Protein AF-A0A969WK99-F1 (afdb_monomer_lite)

pLDDT: mean 76.91, std 21.71, range [32.88, 98.31]

Sequence (149 aa):
MKSWSLGQVMGVEIYAVQSAILGSLILWVVFAGLGLWLLPLAPAVVLAGSLVAVFLHWFSEVWHQLGHALAVRQVGYPMTKVRLHWLLGVSIYPKDEVDLPADIHLFRALDGPMGCISYHLGEYNELGKERIFELPNSLVSKFVVLFCG

Secondary structure (DSSP, 8-state):
--EEEEEEETTEEEEEEHHHHHHHHHHHHHHHHHHHHH--S-HHHHHHHHHHHHHHHHHHHHHHHHHHHHHHHHTT----EEEEETTEEEEE--TTPPPPPHHHHHHHHHHHHHHTT-S------TT------PPP--HHHHHHHTT--

Radius of gyration: 18.23 Å; chains: 1; bounding box: 49×29×48 Å

Foldseek 3Di:
DDKDFPDADPQATEMEDPQLVVLLVVQLCVQLVCCVVPPPDDSVVSSVVSNVVSVLLVVLQVQLLVLLQVQCVLVPFGFHYWYRHRSHIDTHGDPPDDDDDVVSVVSSVCRSVVSLFDPDDDDDDPPPDDDDDDGPPDPSSVVSVVRSD

Structure (mmCIF, N/CA/C/O backbone):
data_AF-A0A969WK99-F1
#
_entry.id   AF-A0A969WK99-F1
#
loop_
_atom_site.group_PDB
_atom_site.id
_atom_site.type_symbol
_atom_site.label_atom_id
_atom_site.label_alt_id
_atom_site.label_comp_id
_atom_site.label_asym_id
_atom_site.label_entity_id
_atom_site.label_seq_id
_atom_site.pdbx_PDB_ins_code
_atom_site.Cartn_x
_atom_site.Cartn_y
_atom_site.Cartn_z
_atom_site.occupancy
_atom_site.B_iso_or_equiv
_atom_site.auth_seq_id
_atom_site.auth_comp_id
_atom_site.auth_asym_id
_atom_site.auth_atom_id
_atom_site.pdbx_PDB_model_num
ATOM 1 N N . MET A 1 1 ? 8.350 5.113 15.616 1.00 65.62 1 MET A N 1
ATOM 2 C CA . MET A 1 1 ? 8.511 5.049 14.144 1.00 65.62 1 MET A CA 1
ATOM 3 C C . MET A 1 1 ? 7.770 6.223 13.536 1.00 65.62 1 MET A C 1
ATOM 5 O O . MET A 1 1 ? 6.701 6.544 14.040 1.00 65.62 1 MET A O 1
ATOM 9 N N . LYS A 1 2 ? 8.327 6.878 12.513 1.00 86.31 2 LYS A N 1
ATOM 10 C CA . LYS A 1 2 ? 7.656 8.006 11.855 1.00 86.31 2 LYS A CA 1
ATOM 11 C C . LYS A 1 2 ? 6.445 7.492 11.067 1.00 86.31 2 LYS A C 1
ATOM 13 O O . LYS A 1 2 ? 6.551 6.474 10.378 1.00 86.31 2 LYS A O 1
ATOM 18 N N . SER A 1 3 ? 5.311 8.165 11.219 1.00 88.69 3 SER A N 1
ATOM 19 C CA . SER A 1 3 ? 4.064 7.873 10.514 1.00 88.69 3 SER A CA 1
ATOM 20 C C . SER A 1 3 ? 3.516 9.143 9.885 1.00 88.69 3 SER A C 1
ATOM 22 O O . SER A 1 3 ? 3.692 10.230 10.435 1.00 88.69 3 SER A O 1
ATOM 24 N N . TRP A 1 4 ? 2.825 8.991 8.765 1.00 92.38 4 TRP A N 1
ATOM 25 C CA . TRP A 1 4 ? 2.199 10.084 8.035 1.00 92.38 4 TRP A CA 1
ATOM 26 C C . TRP A 1 4 ? 0.744 9.732 7.764 1.00 92.38 4 TRP A C 1
ATOM 28 O O . TRP A 1 4 ? 0.462 8.642 7.264 1.00 92.38 4 TRP A O 1
ATOM 38 N N . SER A 1 5 ? -0.164 10.647 8.100 1.00 92.19 5 SER A N 1
ATOM 39 C CA . SER A 1 5 ? -1.566 10.525 7.703 1.00 92.19 5 SER A CA 1
ATOM 40 C C . SER A 1 5 ? -1.669 10.792 6.203 1.00 92.19 5 SER A C 1
ATOM 42 O O . SER A 1 5 ? -1.126 11.783 5.712 1.00 92.19 5 SER A O 1
ATOM 44 N N . LEU A 1 6 ? -2.303 9.874 5.479 1.00 90.00 6 LEU A N 1
ATOM 45 C CA . LEU A 1 6 ? -2.540 9.965 4.037 1.00 90.00 6 LEU A CA 1
ATOM 46 C C . LEU A 1 6 ? -3.929 10.535 3.724 1.00 90.00 6 LEU A C 1
ATOM 48 O O . LEU A 1 6 ? -4.196 10.904 2.585 1.00 90.00 6 LEU A O 1
ATOM 52 N N . GLY A 1 7 ? -4.798 10.624 4.733 1.00 91.00 7 GLY A N 1
ATOM 53 C CA . GLY A 1 7 ? -6.143 11.170 4.626 1.00 91.00 7 GLY A CA 1
ATOM 54 C C . GLY A 1 7 ? -7.191 10.266 5.263 1.00 91.00 7 GLY A C 1
ATOM 55 O O . GLY A 1 7 ? -6.881 9.260 5.905 1.00 91.00 7 GLY A O 1
ATOM 56 N N . GLN A 1 8 ? -8.452 10.642 5.076 1.00 90.69 8 GLN A N 1
ATOM 57 C CA . GLN A 1 8 ? -9.602 9.905 5.581 1.00 90.69 8 GLN A CA 1
ATOM 58 C C . GLN A 1 8 ? -10.508 9.524 4.414 1.00 90.69 8 GLN A C 1
ATOM 60 O O . GLN A 1 8 ? -10.947 10.387 3.655 1.00 90.69 8 GLN A O 1
ATOM 65 N N . VAL A 1 9 ? -10.797 8.232 4.280 1.00 84.38 9 VAL A N 1
ATOM 66 C CA . VAL A 1 9 ? -11.673 7.696 3.233 1.00 84.38 9 VAL A CA 1
ATOM 67 C C . VAL A 1 9 ? -12.786 6.923 3.916 1.00 84.38 9 VAL A C 1
ATOM 69 O O . VAL A 1 9 ? -12.526 6.065 4.754 1.00 84.38 9 VAL A O 1
ATOM 72 N N . MET A 1 10 ? -14.040 7.278 3.615 1.00 79.31 10 MET A N 1
ATOM 73 C CA . MET A 1 10 ? -15.225 6.672 4.236 1.00 79.31 10 MET A CA 1
ATOM 74 C C . MET A 1 10 ? -15.117 6.645 5.764 1.00 79.31 10 MET A C 1
ATOM 76 O O . MET A 1 10 ? -15.350 5.625 6.390 1.00 79.31 10 MET A O 1
ATOM 80 N N . GLY A 1 11 ? -14.707 7.755 6.378 1.00 82.31 11 GLY A N 1
ATOM 81 C CA . GLY A 1 11 ? -14.548 7.886 7.828 1.00 82.31 11 GLY A CA 1
ATOM 82 C C . GLY A 1 11 ? -13.442 7.038 8.476 1.00 82.31 11 GLY A C 1
ATOM 83 O O . GLY A 1 11 ? -13.290 7.126 9.691 1.00 82.31 11 GLY A O 1
ATOM 84 N N . VAL A 1 12 ? -12.652 6.288 7.703 1.00 88.50 12 VAL A N 1
ATOM 85 C CA . VAL A 1 12 ? -11.474 5.548 8.174 1.00 88.50 12 VAL A CA 1
ATOM 86 C C . VAL A 1 12 ? -10.211 6.344 7.873 1.00 88.50 12 VAL A C 1
ATOM 88 O O . VAL A 1 12 ? -9.995 6.782 6.743 1.00 88.50 12 VAL A O 1
ATOM 91 N N . GLU A 1 13 ? -9.371 6.546 8.887 1.00 93.25 13 GLU A N 1
ATOM 92 C CA . GLU A 1 13 ? -8.087 7.233 8.725 1.00 93.25 13 GLU A CA 1
ATOM 93 C C . GLU A 1 13 ? -7.035 6.279 8.146 1.00 93.25 13 GLU A C 1
ATOM 95 O O . GLU A 1 13 ? -6.750 5.233 8.730 1.00 93.25 13 GLU A O 1
ATOM 100 N N . ILE A 1 14 ? -6.413 6.650 7.030 1.00 93.62 14 ILE A N 1
ATOM 101 C CA . ILE A 1 14 ? -5.326 5.885 6.416 1.00 93.62 14 ILE A CA 1
ATOM 102 C C . ILE A 1 14 ? -4.005 6.556 6.770 1.00 93.62 14 ILE A C 1
ATOM 104 O O . ILE A 1 14 ? -3.826 7.759 6.573 1.00 93.62 14 ILE A O 1
ATOM 108 N N . TYR A 1 15 ? -3.042 5.778 7.252 1.00 94.44 15 TYR A N 1
ATOM 109 C CA . TYR A 1 15 ? -1.701 6.276 7.521 1.00 94.44 15 TYR A CA 1
ATOM 110 C C . TYR A 1 15 ? -0.634 5.262 7.137 1.00 94.44 15 TYR A C 1
ATOM 112 O O . TYR A 1 15 ? -0.798 4.054 7.299 1.00 94.44 15 TYR A O 1
ATOM 120 N N . ALA A 1 16 ? 0.497 5.770 6.660 1.00 93.19 16 ALA A N 1
ATOM 121 C CA . ALA A 1 16 ? 1.664 4.967 6.338 1.00 93.19 16 ALA A CA 1
ATOM 122 C C . ALA A 1 16 ? 2.738 5.139 7.406 1.00 93.19 16 ALA A C 1
ATOM 124 O O . ALA A 1 16 ? 3.003 6.249 7.876 1.00 93.19 16 ALA A O 1
ATOM 125 N N . VAL A 1 17 ? 3.384 4.039 7.783 1.00 94.50 17 VAL A N 1
ATOM 126 C CA . VAL A 1 17 ? 4.604 4.080 8.595 1.00 94.50 17 VAL A CA 1
ATOM 127 C C . VAL A 1 17 ? 5.845 4.003 7.706 1.00 94.50 17 VAL A C 1
ATOM 129 O O . VAL A 1 17 ? 5.786 3.560 6.564 1.00 94.50 17 VAL A O 1
ATOM 132 N N . GLN A 1 18 ? 7.002 4.399 8.236 1.00 93.38 18 GLN A N 1
ATOM 133 C CA . GLN A 1 18 ? 8.276 4.388 7.501 1.00 93.38 18 GLN A CA 1
ATOM 134 C C . GLN A 1 18 ? 8.629 3.038 6.858 1.00 93.38 18 GLN A C 1
ATOM 136 O O . GLN A 1 18 ? 9.229 3.020 5.784 1.00 93.38 18 GLN A O 1
ATOM 141 N N . SER A 1 19 ? 8.230 1.915 7.461 1.00 94.06 19 SER A N 1
ATOM 142 C CA . SER A 1 19 ? 8.468 0.599 6.861 1.00 94.06 19 SER A CA 1
ATOM 143 C C . SER A 1 19 ? 7.700 0.382 5.556 1.00 94.06 19 SER A C 1
ATOM 145 O O . SER A 1 19 ? 8.160 -0.400 4.736 1.00 94.06 19 SER A O 1
ATOM 147 N N . ALA A 1 20 ? 6.587 1.086 5.315 1.00 94.00 20 ALA A N 1
ATOM 148 C CA . ALA A 1 20 ? 5.866 1.020 4.042 1.00 94.00 20 ALA A CA 1
ATOM 149 C C . ALA A 1 20 ? 6.686 1.615 2.887 1.00 94.00 20 ALA A C 1
ATOM 151 O O . ALA A 1 20 ? 6.683 1.084 1.780 1.00 94.00 20 ALA A O 1
ATOM 152 N N . ILE A 1 21 ? 7.457 2.677 3.150 1.00 93.81 21 ILE A N 1
ATOM 153 C CA . ILE A 1 21 ? 8.366 3.267 2.155 1.00 93.81 21 ILE A CA 1
ATOM 154 C C . ILE A 1 21 ? 9.478 2.271 1.821 1.00 93.81 21 ILE A C 1
ATOM 156 O O . ILE A 1 21 ? 9.759 2.021 0.652 1.00 93.81 21 ILE A O 1
ATOM 160 N N . LEU A 1 22 ? 10.081 1.666 2.849 1.00 95.00 22 LEU A N 1
ATOM 161 C CA . LEU A 1 22 ? 11.129 0.667 2.651 1.00 95.00 22 LEU A CA 1
ATOM 162 C C . LEU A 1 22 ? 10.602 -0.565 1.901 1.00 95.00 22 LEU A C 1
ATOM 164 O O . LEU A 1 22 ? 11.247 -1.022 0.962 1.00 95.00 22 LEU A O 1
ATOM 168 N N . GLY A 1 23 ? 9.415 -1.057 2.265 1.00 94.50 23 GLY A N 1
ATOM 169 C CA . GLY A 1 23 ? 8.740 -2.133 1.543 1.00 94.50 23 GLY A CA 1
ATOM 170 C C . GLY A 1 23 ? 8.490 -1.772 0.079 1.00 94.50 23 GLY A C 1
ATOM 171 O O . GLY A 1 23 ? 8.839 -2.549 -0.801 1.00 94.50 23 GLY A O 1
ATOM 172 N N . SER A 1 24 ? 8.001 -0.559 -0.195 1.00 96.31 24 SER A N 1
ATOM 173 C CA . SER A 1 24 ? 7.770 -0.068 -1.564 1.00 96.31 24 SER A CA 1
ATOM 174 C C . SER A 1 24 ? 9.042 -0.073 -2.410 1.00 96.31 24 SER A C 1
ATOM 176 O O . SER A 1 24 ? 9.010 -0.494 -3.563 1.00 96.31 24 SER A O 1
ATOM 178 N N . LEU A 1 25 ? 10.171 0.364 -1.841 1.00 97.25 25 LEU A N 1
ATOM 179 C CA . LEU A 1 25 ? 11.462 0.350 -2.533 1.00 97.25 25 LEU A CA 1
ATOM 180 C C . LEU A 1 25 ? 11.928 -1.079 -2.827 1.00 97.25 25 LEU A C 1
ATOM 182 O O . LEU A 1 25 ? 12.374 -1.355 -3.938 1.00 97.25 25 LEU A O 1
ATOM 186 N N . ILE A 1 26 ? 11.793 -1.991 -1.859 1.00 97.38 26 ILE A N 1
ATOM 187 C CA . ILE A 1 26 ? 12.136 -3.407 -2.046 1.00 97.38 26 ILE A CA 1
ATOM 188 C C . ILE A 1 26 ? 11.266 -4.018 -3.149 1.00 97.38 26 ILE A C 1
ATOM 190 O O . ILE A 1 26 ? 11.797 -4.641 -4.066 1.00 97.38 26 ILE A O 1
ATOM 194 N N . LEU A 1 27 ? 9.951 -3.797 -3.103 1.00 97.12 27 LEU A N 1
ATOM 195 C CA . LEU A 1 27 ? 9.019 -4.313 -4.104 1.00 97.12 27 LEU A CA 1
ATOM 196 C C . LEU A 1 27 ? 9.326 -3.757 -5.498 1.00 97.12 27 LEU A C 1
ATOM 198 O O . LEU A 1 27 ? 9.334 -4.507 -6.472 1.00 97.12 27 LEU A O 1
ATOM 202 N N . TRP A 1 28 ? 9.654 -2.465 -5.590 1.00 98.31 28 TRP A N 1
ATOM 203 C CA . TRP A 1 28 ? 10.044 -1.838 -6.850 1.00 98.31 28 TRP A CA 1
ATOM 204 C C . TRP A 1 28 ? 11.299 -2.479 -7.444 1.00 98.31 28 TRP A C 1
ATOM 206 O O . TRP A 1 28 ? 11.311 -2.805 -8.631 1.00 98.31 28 TRP A O 1
ATOM 216 N N . VAL A 1 29 ? 12.330 -2.714 -6.624 1.00 98.25 29 VAL A N 1
ATOM 217 C CA . VAL A 1 29 ? 13.570 -3.383 -7.049 1.00 98.25 29 VAL A CA 1
ATOM 218 C C . VAL A 1 29 ? 13.296 -4.816 -7.496 1.00 98.25 29 VAL A C 1
ATOM 220 O O . VAL A 1 29 ? 13.821 -5.233 -8.525 1.00 98.25 29 VAL A O 1
ATOM 223 N N . VAL A 1 30 ? 12.451 -5.557 -6.775 1.00 98.12 30 VAL A N 1
ATOM 224 C CA . VAL A 1 30 ? 12.070 -6.927 -7.150 1.00 98.12 30 VAL A CA 1
ATOM 225 C C . VAL A 1 30 ? 11.345 -6.938 -8.497 1.00 98.12 30 VAL A C 1
ATOM 227 O O . VAL A 1 30 ? 11.755 -7.666 -9.398 1.00 98.12 30 VAL A O 1
ATOM 230 N N . PHE A 1 31 ? 10.323 -6.099 -8.687 1.00 97.88 31 PHE A N 1
ATOM 231 C CA . PHE A 1 31 ? 9.599 -6.016 -9.959 1.00 97.88 31 PHE A CA 1
ATOM 232 C C . PHE A 1 31 ? 10.470 -5.509 -11.108 1.00 97.88 31 PHE A C 1
ATOM 234 O O . PHE A 1 31 ? 10.374 -6.034 -12.215 1.00 97.88 31 PHE A O 1
ATOM 241 N N . ALA A 1 32 ? 11.345 -4.532 -10.864 1.00 98.00 32 ALA A N 1
ATOM 242 C CA . ALA A 1 32 ? 12.300 -4.068 -11.863 1.00 98.00 32 ALA A CA 1
ATOM 243 C C . ALA A 1 32 ? 13.284 -5.180 -12.252 1.00 98.00 32 ALA A C 1
ATOM 245 O O . ALA A 1 32 ? 13.493 -5.417 -13.437 1.00 98.00 32 ALA A O 1
ATOM 246 N N . GLY A 1 33 ? 13.854 -5.887 -11.273 1.00 97.94 33 GLY A N 1
ATOM 247 C CA . GLY A 1 33 ? 14.790 -6.987 -11.505 1.00 97.94 33 GLY A CA 1
ATOM 248 C C . GLY A 1 33 ? 14.152 -8.131 -12.290 1.00 97.94 33 GLY A C 1
ATOM 249 O O . GLY A 1 33 ? 14.713 -8.578 -13.288 1.00 97.94 33 GLY A O 1
ATOM 250 N N . LEU A 1 34 ? 12.944 -8.547 -11.898 1.00 97.88 34 LEU A N 1
ATOM 251 C CA . LEU A 1 34 ? 12.174 -9.555 -12.629 1.00 97.88 34 LEU A CA 1
ATOM 252 C C . LEU A 1 34 ? 11.811 -9.078 -14.038 1.00 97.88 34 LEU A C 1
ATOM 254 O O . LEU A 1 34 ? 11.983 -9.826 -14.994 1.00 97.88 34 LEU A O 1
ATOM 258 N N . GLY A 1 35 ? 11.357 -7.834 -14.189 1.00 97.50 35 GLY A N 1
ATOM 259 C CA . GLY A 1 35 ? 11.006 -7.270 -15.489 1.00 97.50 35 GLY A CA 1
ATOM 260 C C . GLY A 1 35 ? 12.201 -7.185 -16.439 1.00 97.50 35 GLY A C 1
ATOM 261 O O . GLY A 1 35 ? 12.066 -7.536 -17.604 1.00 97.50 35 GLY A O 1
ATOM 262 N N . LEU A 1 36 ? 13.379 -6.788 -15.946 1.00 98.00 36 LEU A N 1
ATOM 263 C CA . LEU A 1 36 ? 14.611 -6.721 -16.741 1.00 98.00 36 LEU A CA 1
ATOM 264 C C . LEU A 1 36 ? 15.114 -8.112 -17.137 1.00 98.00 36 LEU A C 1
ATOM 266 O O . LEU A 1 36 ? 15.753 -8.259 -18.174 1.00 98.00 36 LEU A O 1
ATOM 270 N N . TRP A 1 37 ? 14.850 -9.121 -16.306 1.00 97.75 37 TRP A N 1
ATOM 271 C CA . TRP A 1 37 ? 15.257 -10.497 -16.571 1.00 97.75 37 TRP A CA 1
ATOM 272 C C . TRP A 1 37 ? 14.304 -11.230 -17.526 1.00 97.75 37 TRP A C 1
ATOM 274 O O . TRP A 1 37 ? 14.756 -12.023 -18.348 1.00 97.75 37 TRP A O 1
ATOM 284 N N . LEU A 1 38 ? 12.998 -10.969 -17.429 1.00 97.75 38 LEU A N 1
ATOM 285 C CA . LEU A 1 38 ? 11.962 -11.737 -18.125 1.00 97.75 38 LEU A CA 1
ATOM 286 C C . LEU A 1 38 ? 11.418 -11.057 -19.385 1.00 97.75 38 LEU A C 1
ATOM 288 O O . LEU A 1 38 ? 10.955 -11.750 -20.291 1.00 97.75 38 LEU A O 1
ATOM 292 N N . LEU A 1 39 ? 11.413 -9.722 -19.445 1.00 96.44 39 LEU A N 1
ATOM 293 C CA . LEU A 1 39 ? 10.740 -8.982 -20.510 1.00 96.44 39 LEU A CA 1
ATOM 294 C C . LEU A 1 39 ? 11.758 -8.401 -21.500 1.00 96.44 39 LEU A C 1
ATOM 296 O O . LEU A 1 39 ? 12.682 -7.700 -21.087 1.00 96.44 39 LEU A O 1
ATOM 300 N N . PRO A 1 40 ? 11.569 -8.590 -22.819 1.00 96.38 40 PRO A N 1
ATOM 301 C CA . PRO A 1 40 ? 12.413 -7.980 -23.844 1.00 96.38 40 PRO A CA 1
ATOM 302 C C . PRO A 1 40 ? 12.022 -6.507 -24.077 1.00 96.38 40 PRO A C 1
ATOM 304 O O . PRO A 1 40 ? 11.679 -6.103 -25.187 1.00 96.38 40 PRO A O 1
ATOM 307 N N . LEU A 1 41 ? 12.017 -5.702 -23.013 1.00 97.06 41 LEU A N 1
ATOM 308 C CA . LEU A 1 41 ? 11.646 -4.285 -23.028 1.00 97.06 41 LEU A CA 1
ATOM 309 C C . LEU A 1 41 ? 12.852 -3.402 -22.696 1.00 97.06 41 LEU A C 1
ATOM 311 O O . LEU A 1 41 ? 13.802 -3.824 -22.040 1.00 97.06 41 LEU A O 1
ATOM 315 N N . ALA A 1 42 ? 12.803 -2.139 -23.121 1.00 97.94 42 ALA A N 1
ATOM 316 C CA . ALA A 1 42 ? 13.835 -1.171 -22.765 1.00 97.94 42 ALA A CA 1
ATOM 317 C C . ALA A 1 42 ? 13.884 -0.954 -21.234 1.00 97.94 42 ALA A C 1
ATOM 319 O O . ALA A 1 42 ? 12.821 -0.846 -20.611 1.00 97.94 42 ALA A O 1
ATOM 320 N N . PRO A 1 43 ? 15.074 -0.790 -20.616 1.00 97.94 43 PRO A N 1
ATOM 321 C CA . PRO A 1 43 ? 15.192 -0.661 -19.160 1.00 97.94 43 PRO A CA 1
ATOM 322 C C . PRO A 1 43 ? 14.346 0.463 -18.553 1.00 97.94 43 PRO A C 1
ATOM 324 O O . PRO A 1 43 ? 13.738 0.286 -17.501 1.00 97.94 43 PRO A O 1
ATOM 327 N N . ALA A 1 44 ? 14.247 1.603 -19.242 1.00 97.88 44 ALA A N 1
ATOM 328 C CA . ALA A 1 44 ? 13.421 2.725 -18.801 1.00 97.88 44 ALA A CA 1
ATOM 329 C C . ALA A 1 44 ? 11.927 2.363 -18.712 1.00 97.88 44 ALA A C 1
ATOM 331 O O . ALA A 1 44 ? 11.247 2.778 -17.776 1.00 97.88 44 ALA A O 1
ATOM 332 N N . VAL A 1 45 ? 11.426 1.553 -19.654 1.00 98.06 45 VAL A N 1
ATOM 333 C CA . VAL A 1 45 ? 10.031 1.086 -19.664 1.00 98.06 45 VAL A CA 1
ATOM 334 C C . VAL A 1 45 ? 9.786 0.133 -18.501 1.00 98.06 45 VAL A C 1
ATOM 336 O O . VAL A 1 45 ? 8.777 0.266 -17.814 1.00 98.06 45 VAL A O 1
ATOM 339 N N . VAL A 1 46 ? 10.723 -0.781 -18.233 1.00 98.25 46 VAL A N 1
ATOM 340 C CA . VAL A 1 46 ? 10.622 -1.708 -17.098 1.00 98.25 46 VAL A CA 1
ATOM 341 C C . VAL A 1 46 ? 10.597 -0.955 -15.770 1.00 98.25 46 VAL A C 1
ATOM 343 O O . VAL A 1 46 ? 9.727 -1.226 -14.951 1.00 98.25 46 VAL A O 1
ATOM 346 N N . LEU A 1 47 ? 11.497 0.014 -15.569 1.00 98.12 47 LEU A N 1
ATOM 347 C CA . LEU A 1 47 ? 11.564 0.805 -14.334 1.00 98.12 47 LEU A CA 1
ATOM 348 C C . LEU A 1 47 ? 10.293 1.631 -14.092 1.00 98.12 47 LEU A C 1
ATOM 350 O O . LEU A 1 47 ? 9.814 1.713 -12.959 1.00 98.12 47 LEU A O 1
ATOM 354 N N . ALA A 1 48 ? 9.741 2.235 -15.147 1.00 98.00 48 ALA A N 1
ATOM 355 C CA . ALA A 1 48 ? 8.480 2.965 -15.059 1.00 98.00 48 ALA A CA 1
ATOM 356 C C . ALA A 1 48 ? 7.302 2.015 -14.783 1.00 98.00 48 ALA A C 1
ATOM 358 O O . ALA A 1 48 ? 6.485 2.281 -13.903 1.00 98.00 48 ALA A O 1
ATOM 359 N N . GLY A 1 49 ? 7.240 0.881 -15.486 1.00 97.75 49 GLY A N 1
ATOM 360 C CA . GLY A 1 49 ? 6.197 -0.128 -15.306 1.00 97.75 49 GLY A CA 1
ATOM 361 C C . GLY A 1 49 ? 6.208 -0.752 -13.910 1.00 97.75 49 GLY A C 1
ATOM 362 O O . GLY A 1 49 ? 5.153 -0.899 -13.298 1.00 97.75 49 GLY A O 1
ATOM 363 N N . SER A 1 50 ? 7.385 -1.048 -13.355 1.00 97.69 50 SER A N 1
ATOM 364 C CA . SER A 1 50 ? 7.507 -1.563 -11.991 1.00 97.69 50 SER A CA 1
ATOM 365 C C . SER A 1 50 ? 7.109 -0.525 -10.940 1.00 97.69 50 SER A C 1
ATOM 367 O O . SER A 1 50 ? 6.538 -0.896 -9.917 1.00 97.69 50 SER A O 1
ATOM 369 N N . LEU A 1 51 ? 7.341 0.770 -11.184 1.00 97.75 51 LEU A N 1
ATOM 370 C CA . LEU A 1 51 ? 6.864 1.831 -10.290 1.00 97.75 51 LEU A CA 1
ATOM 371 C C . LEU A 1 51 ? 5.331 1.915 -10.299 1.00 97.75 51 LEU A C 1
ATOM 373 O O . LEU A 1 51 ? 4.710 2.012 -9.240 1.00 97.75 51 LEU A O 1
ATOM 377 N N . VAL A 1 52 ? 4.716 1.811 -11.482 1.00 97.88 52 VAL A N 1
ATOM 378 C CA . VAL A 1 52 ? 3.254 1.719 -11.623 1.00 97.88 52 VAL A CA 1
ATOM 379 C C . VAL A 1 52 ? 2.717 0.476 -10.910 1.00 97.88 52 VAL A C 1
ATOM 381 O O . VAL A 1 52 ? 1.716 0.573 -10.208 1.00 97.88 52 VAL A O 1
ATOM 384 N N . ALA A 1 53 ? 3.395 -0.669 -11.009 1.00 96.56 53 ALA A N 1
ATOM 385 C CA . ALA A 1 53 ? 2.995 -1.887 -10.305 1.00 96.56 53 ALA A CA 1
ATOM 386 C C . ALA A 1 53 ? 3.013 -1.720 -8.774 1.00 96.56 53 ALA A C 1
ATOM 388 O O . ALA A 1 53 ? 2.083 -2.163 -8.107 1.00 96.56 53 ALA A O 1
ATOM 389 N N . VAL A 1 54 ? 4.007 -1.024 -8.207 1.00 97.31 54 VAL A N 1
ATOM 390 C CA . VAL A 1 54 ? 4.024 -0.696 -6.767 1.00 97.31 54 VAL A CA 1
ATOM 391 C C . VAL A 1 54 ? 2.873 0.236 -6.386 1.00 97.31 54 VAL A C 1
ATOM 393 O O . VAL A 1 54 ? 2.269 0.070 -5.326 1.00 97.31 54 VAL A O 1
ATOM 396 N N . PHE A 1 55 ? 2.534 1.204 -7.239 1.00 95.62 55 PHE A N 1
ATOM 397 C CA . PHE A 1 55 ? 1.368 2.055 -7.004 1.00 95.62 55 PHE A CA 1
ATOM 398 C C . PHE A 1 55 ? 0.063 1.244 -7.016 1.00 95.62 55 PHE A C 1
ATOM 400 O O . PHE A 1 55 ? -0.760 1.394 -6.116 1.00 95.62 55 PHE A O 1
ATOM 407 N N . LEU A 1 56 ? -0.102 0.348 -7.994 1.00 93.88 56 LEU A N 1
ATOM 408 C CA . LEU A 1 56 ? -1.263 -0.539 -8.095 1.00 93.88 56 LEU A CA 1
ATOM 409 C C . LEU A 1 56 ? -1.359 -1.511 -6.916 1.00 93.88 56 LEU A C 1
ATOM 411 O O . LEU A 1 56 ? -2.459 -1.749 -6.429 1.00 93.88 56 LEU A O 1
ATOM 415 N N . HIS A 1 57 ? -0.227 -2.012 -6.418 1.00 93.88 57 HIS A N 1
ATOM 416 C CA . HIS A 1 57 ? -0.160 -2.817 -5.196 1.00 93.88 57 HIS A CA 1
ATOM 417 C C . HIS A 1 57 ? -0.785 -2.077 -4.008 1.00 93.88 57 HIS A C 1
ATOM 419 O O . HIS A 1 57 ? -1.710 -2.582 -3.378 1.00 93.88 57 HIS A O 1
ATOM 425 N N . TRP A 1 58 ? -0.348 -0.844 -3.736 1.00 93.25 58 TRP A N 1
ATOM 426 C CA . TRP A 1 58 ? -0.907 -0.060 -2.629 1.00 93.25 58 TRP A CA 1
ATOM 427 C C . TRP A 1 58 ? -2.352 0.354 -2.853 1.00 93.25 58 TRP A C 1
ATOM 429 O O . TRP A 1 58 ? -3.123 0.402 -1.897 1.00 93.25 58 TRP A O 1
ATOM 439 N N . PHE A 1 59 ? -2.722 0.656 -4.096 1.00 90.12 59 PHE A N 1
ATOM 440 C CA . PHE A 1 59 ? -4.110 0.926 -4.437 1.00 90.12 59 PHE A CA 1
ATOM 441 C C . PHE A 1 59 ? -4.993 -0.286 -4.123 1.00 90.12 59 PHE A C 1
ATOM 443 O O . PHE A 1 59 ? -6.024 -0.125 -3.472 1.00 90.12 59 PHE A O 1
ATOM 450 N N . SER A 1 60 ? -4.560 -1.488 -4.517 1.00 86.31 60 SER A N 1
ATOM 451 C CA . SER A 1 60 ? -5.260 -2.736 -4.210 1.00 86.31 60 SER A CA 1
ATOM 452 C C . SER A 1 60 ? -5.355 -2.975 -2.704 1.00 86.31 60 SER A C 1
ATOM 454 O O . SER A 1 60 ? -6.442 -3.213 -2.188 1.00 86.31 60 SER A O 1
ATOM 456 N N . GLU A 1 61 ? -4.250 -2.807 -1.973 1.00 90.19 61 GLU A N 1
ATOM 457 C CA . GLU A 1 61 ? -4.231 -2.982 -0.518 1.00 90.19 61 GLU A CA 1
ATOM 458 C C . GLU A 1 61 ? -5.186 -2.006 0.185 1.00 90.19 61 GLU A C 1
ATOM 460 O O . GLU A 1 61 ? -5.988 -2.406 1.025 1.00 90.19 61 GLU A O 1
ATOM 465 N N . VAL A 1 62 ? -5.163 -0.720 -0.176 1.00 89.00 62 VAL A N 1
ATOM 466 C CA . VAL A 1 62 ? -6.103 0.262 0.386 1.00 89.00 62 VAL A CA 1
ATOM 467 C C . VAL A 1 62 ? -7.541 -0.118 0.049 1.00 89.00 62 VAL A C 1
ATOM 469 O O . VAL A 1 62 ? -8.402 -0.057 0.924 1.00 89.00 62 VAL A O 1
ATOM 472 N N . TRP A 1 63 ? -7.808 -0.538 -1.187 1.00 84.56 63 TRP A N 1
ATOM 473 C CA . TRP A 1 63 ? -9.139 -0.966 -1.605 1.00 84.56 63 TRP A CA 1
ATOM 474 C C . TRP A 1 63 ? -9.634 -2.180 -0.805 1.00 84.56 63 TRP A C 1
ATOM 476 O O . TRP A 1 63 ? -10.755 -2.161 -0.297 1.00 84.56 63 TRP A O 1
ATOM 486 N N . HIS A 1 64 ? -8.779 -3.183 -0.598 1.00 82.94 64 HIS A N 1
ATOM 487 C CA . HIS A 1 64 ? -9.053 -4.351 0.240 1.00 82.94 64 HIS A CA 1
ATOM 488 C C . HIS A 1 64 ? -9.411 -3.947 1.680 1.00 82.94 64 HIS A C 1
ATOM 490 O O . HIS A 1 64 ? -10.417 -4.387 2.238 1.00 82.94 64 HIS A O 1
ATOM 496 N N . GLN A 1 65 ? -8.635 -3.033 2.269 1.00 86.44 65 GLN A N 1
ATOM 497 C CA . GLN A 1 65 ? -8.878 -2.515 3.620 1.00 86.44 65 GLN A CA 1
ATOM 498 C C . GLN A 1 65 ? -10.166 -1.685 3.723 1.00 86.44 65 GLN A C 1
ATOM 500 O O . GLN A 1 65 ? -10.840 -1.699 4.754 1.00 86.44 65 GLN A O 1
ATOM 505 N N . LEU A 1 66 ? -10.551 -0.972 2.665 1.00 83.94 66 LEU A N 1
ATOM 506 C CA . LEU A 1 66 ? -11.835 -0.271 2.613 1.00 83.94 66 LEU A CA 1
ATOM 507 C C . LEU A 1 66 ? -13.018 -1.239 2.479 1.00 83.94 66 LEU A C 1
ATOM 509 O O . LEU A 1 66 ? -14.076 -0.968 3.047 1.00 83.94 66 LEU A O 1
ATOM 513 N N . GLY A 1 67 ? -12.834 -2.379 1.809 1.00 79.44 67 GLY A N 1
ATOM 514 C CA . GLY A 1 67 ? -13.801 -3.481 1.813 1.00 79.44 67 GLY A CA 1
ATOM 515 C C . GLY A 1 67 ? -14.109 -3.952 3.236 1.00 79.44 67 GLY A C 1
ATOM 516 O O . GLY A 1 67 ? -15.271 -3.939 3.650 1.00 79.44 67 GLY A O 1
ATOM 517 N N . HIS A 1 68 ? -13.059 -4.215 4.026 1.00 81.81 68 HIS A N 1
ATOM 518 C CA . HIS A 1 68 ? -13.191 -4.499 5.462 1.00 81.81 68 HIS A CA 1
ATOM 519 C C . HIS A 1 68 ? -13.947 -3.383 6.190 1.00 81.81 68 HIS A C 1
ATOM 521 O O . HIS A 1 68 ? -14.913 -3.653 6.898 1.00 81.81 68 HIS A O 1
ATOM 527 N N . ALA A 1 69 ? -13.559 -2.117 5.988 1.00 82.75 69 ALA A N 1
ATOM 528 C CA . ALA A 1 69 ? -14.185 -0.965 6.648 1.00 82.75 69 ALA A CA 1
ATOM 529 C C . ALA A 1 69 ? -15.698 -0.878 6.422 1.00 82.75 69 ALA A C 1
ATOM 531 O O . ALA A 1 69 ? -16.449 -0.492 7.322 1.00 82.75 69 ALA A O 1
ATOM 532 N N . LEU A 1 70 ? -16.133 -1.180 5.201 1.00 77.62 70 LEU A N 1
ATOM 533 C CA . LEU A 1 70 ? -17.524 -1.075 4.795 1.00 77.62 70 LEU A CA 1
ATOM 534 C C . LEU A 1 70 ? -18.390 -2.153 5.428 1.00 77.62 70 LEU A C 1
ATOM 536 O O . LEU A 1 70 ? -19.459 -1.835 5.947 1.00 77.62 70 LEU A O 1
ATOM 540 N N . ALA A 1 71 ? -17.920 -3.396 5.428 1.00 71.75 71 ALA A N 1
ATOM 541 C CA . ALA A 1 71 ? -18.689 -4.505 5.969 1.00 71.75 71 ALA A CA 1
ATOM 542 C C . ALA A 1 71 ? -18.859 -4.388 7.490 1.00 71.75 71 ALA A C 1
ATOM 544 O O . ALA A 1 71 ? -19.963 -4.505 8.025 1.00 71.75 71 ALA A O 1
ATOM 545 N N . VAL A 1 72 ? -17.787 -4.027 8.198 1.00 76.19 72 VAL A N 1
ATOM 546 C CA . VAL A 1 72 ? -17.806 -3.945 9.668 1.00 76.19 72 VAL A CA 1
ATOM 547 C C . VAL A 1 72 ? -18.641 -2.776 10.196 1.00 76.19 72 VAL A C 1
ATOM 549 O O . VAL A 1 72 ? -19.138 -2.813 11.321 1.00 76.19 72 VAL A O 1
ATOM 552 N N . ARG A 1 73 ? -18.853 -1.743 9.371 1.00 76.50 73 ARG A N 1
ATOM 553 C CA . ARG A 1 73 ? -19.783 -0.644 9.670 1.00 76.50 73 ARG A CA 1
ATOM 554 C C . ARG A 1 73 ? -21.234 -1.098 9.727 1.00 76.50 73 ARG A C 1
ATOM 556 O O . ARG A 1 73 ? -21.988 -0.553 10.526 1.00 76.50 73 ARG A O 1
ATOM 563 N N . GLN A 1 74 ? -21.621 -2.068 8.904 1.00 68.75 74 GLN A N 1
ATOM 564 C CA . GLN A 1 74 ? -23.003 -2.549 8.834 1.00 68.75 74 GLN A CA 1
ATOM 565 C C . GLN A 1 74 ? -23.378 -3.406 10.047 1.00 68.75 74 GLN A C 1
ATOM 567 O O . GLN A 1 74 ? -24.525 -3.384 10.474 1.00 68.75 74 GLN A O 1
ATOM 572 N N . VAL A 1 75 ? -22.404 -4.096 10.645 1.00 71.38 75 VAL A N 1
ATOM 573 C CA . VAL A 1 75 ? -22.595 -4.909 11.862 1.00 71.38 75 VAL A CA 1
ATOM 574 C C . VAL A 1 75 ? -22.376 -4.128 13.161 1.00 71.38 75 VAL A C 1
ATOM 576 O O . VAL A 1 75 ? -22.350 -4.718 14.234 1.00 71.38 75 VAL A O 1
ATOM 579 N N . GLY A 1 76 ? -22.219 -2.801 13.084 1.00 75.56 76 GLY A N 1
ATOM 580 C CA . GLY A 1 76 ? -22.154 -1.922 14.257 1.00 75.56 76 GLY A CA 1
ATOM 581 C C . GLY A 1 76 ? -20.785 -1.820 14.931 1.00 75.56 76 GLY A C 1
ATOM 582 O O . GLY A 1 76 ? -20.665 -1.127 15.939 1.00 75.56 76 GLY A O 1
ATOM 583 N N . TYR A 1 77 ? -19.741 -2.428 14.360 1.00 80.44 77 TYR A N 1
ATOM 584 C CA . TYR A 1 77 ? -18.399 -2.429 14.941 1.00 80.44 77 TYR A CA 1
ATOM 585 C C . TYR A 1 77 ? -17.353 -1.865 13.962 1.00 80.44 77 TYR A C 1
ATOM 587 O O . TYR A 1 77 ? -16.562 -2.617 13.378 1.00 80.44 77 TYR A O 1
ATOM 595 N N . PRO A 1 78 ? -17.366 -0.538 13.725 1.00 82.88 78 PRO A N 1
ATOM 596 C CA . PRO A 1 78 ? -16.623 0.090 12.643 1.00 82.88 78 PRO A CA 1
ATOM 597 C C . PRO A 1 78 ? -15.107 0.074 12.868 1.00 82.88 78 PRO A C 1
ATOM 599 O O . PRO A 1 78 ? -14.608 0.392 13.947 1.00 82.88 78 PRO A O 1
ATOM 602 N N . MET A 1 79 ? -14.355 -0.185 11.797 1.00 87.12 79 MET A N 1
ATOM 603 C CA . MET A 1 79 ? -12.919 0.083 11.772 1.00 87.12 79 MET A CA 1
AT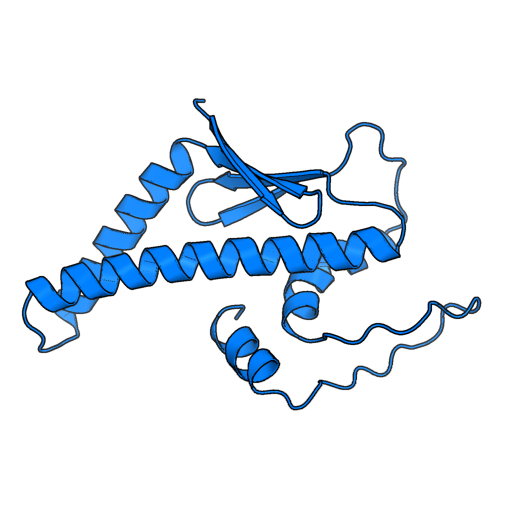OM 604 C C . MET A 1 79 ? -12.663 1.593 11.895 1.00 87.12 79 MET A C 1
ATOM 606 O O . MET A 1 79 ? -13.388 2.407 11.320 1.00 87.12 79 MET A O 1
ATOM 610 N N . THR A 1 80 ? -11.605 1.973 12.615 1.00 88.62 80 THR A N 1
ATOM 611 C CA . THR A 1 80 ? -11.238 3.386 12.821 1.00 88.62 80 THR A CA 1
ATOM 612 C C . THR A 1 80 ? -10.091 3.823 11.926 1.00 88.62 80 THR A C 1
ATOM 614 O O . THR A 1 80 ? -10.102 4.944 11.412 1.00 88.62 80 THR A O 1
ATOM 617 N N . LYS A 1 81 ? -9.090 2.954 11.733 1.00 92.06 81 LYS A N 1
ATOM 618 C CA . LYS A 1 81 ? -7.884 3.305 10.984 1.00 92.06 81 LYS A CA 1
ATOM 619 C C . LYS A 1 81 ? -7.315 2.139 10.187 1.00 92.06 81 LYS A C 1
ATOM 621 O O . LYS A 1 81 ? -7.474 0.987 10.572 1.00 92.06 81 LYS A O 1
ATOM 626 N N . VAL A 1 82 ? -6.557 2.466 9.147 1.00 93.00 82 VAL A N 1
ATOM 627 C CA . VAL A 1 82 ? -5.736 1.536 8.366 1.00 93.00 82 VAL A CA 1
ATOM 628 C C . VAL A 1 82 ? -4.282 1.973 8.451 1.00 93.00 82 VAL A C 1
ATOM 630 O O . VAL A 1 82 ? -3.943 3.116 8.139 1.00 93.00 82 VAL A O 1
ATOM 633 N N . ARG A 1 83 ? -3.414 1.052 8.872 1.00 93.69 83 ARG A N 1
ATOM 634 C CA . ARG A 1 83 ? -1.964 1.253 8.947 1.00 93.69 83 ARG A CA 1
ATOM 635 C C . ARG A 1 83 ? -1.273 0.519 7.811 1.00 93.69 83 ARG A C 1
ATOM 637 O O . ARG A 1 83 ? -1.185 -0.702 7.851 1.00 93.69 83 ARG A O 1
ATOM 644 N N . LEU A 1 84 ? -0.694 1.251 6.869 1.00 94.25 84 LEU A N 1
ATOM 645 C CA . LEU A 1 84 ? 0.185 0.672 5.854 1.00 94.25 84 LEU A CA 1
ATOM 646 C C . LEU A 1 84 ? 1.570 0.426 6.463 1.00 94.25 84 LEU A C 1
ATOM 648 O O . LEU A 1 84 ? 2.204 1.365 6.961 1.00 94.25 84 LEU A O 1
ATOM 652 N N . HIS A 1 85 ? 2.033 -0.824 6.447 1.00 93.31 85 HIS A N 1
ATOM 653 C CA . HIS A 1 85 ? 3.323 -1.259 6.978 1.00 93.31 85 HIS A CA 1
ATOM 654 C C . HIS A 1 85 ? 3.976 -2.285 6.043 1.00 93.31 85 HIS A C 1
ATOM 656 O O . HIS A 1 85 ? 3.327 -3.211 5.575 1.00 93.31 85 HIS A O 1
ATOM 662 N N . TRP A 1 86 ? 5.280 -2.157 5.792 1.00 93.12 86 TRP A N 1
ATOM 663 C CA . TRP A 1 86 ? 5.986 -3.026 4.840 1.00 93.12 86 TRP A CA 1
ATOM 664 C C . TRP A 1 86 ? 5.298 -3.089 3.470 1.00 93.12 86 TRP A C 1
ATOM 666 O O . TRP A 1 86 ? 5.370 -2.115 2.732 1.00 93.12 86 TRP A O 1
ATOM 676 N N . LEU A 1 87 ? 4.663 -4.213 3.135 1.00 91.94 87 LEU A N 1
ATOM 677 C CA . LEU A 1 87 ? 3.931 -4.433 1.887 1.00 91.94 87 LEU A CA 1
ATOM 678 C C . LEU A 1 87 ? 2.422 -4.585 2.119 1.00 91.94 87 LEU A C 1
ATOM 680 O O . LEU A 1 87 ? 1.711 -4.905 1.181 1.00 91.94 87 LEU A O 1
ATOM 684 N N . LEU A 1 88 ? 1.935 -4.402 3.346 1.00 91.38 88 LEU A N 1
ATOM 685 C CA . LEU A 1 88 ? 0.573 -4.757 3.741 1.00 91.38 88 LEU A CA 1
ATOM 686 C C . LEU A 1 88 ? -0.120 -3.607 4.475 1.00 91.38 88 LEU A C 1
ATOM 688 O O . LEU A 1 88 ? 0.515 -2.681 4.991 1.00 91.38 88 LEU A O 1
ATOM 692 N N . GLY A 1 89 ? -1.440 -3.687 4.555 1.00 89.00 89 GLY A N 1
ATOM 693 C CA . GLY A 1 89 ? -2.285 -2.882 5.419 1.00 89.00 89 GLY A CA 1
ATOM 694 C C . GLY A 1 89 ? -2.691 -3.666 6.662 1.00 89.00 89 GLY A C 1
ATOM 695 O O . GLY A 1 89 ? -2.854 -4.882 6.645 1.00 89.00 89 GLY A O 1
ATOM 696 N N . VAL A 1 90 ? -2.855 -2.956 7.772 1.00 90.25 90 VAL A N 1
ATOM 697 C CA . VAL A 1 90 ? -3.412 -3.506 9.009 1.00 90.25 90 VAL A CA 1
ATOM 698 C C . VAL A 1 90 ? -4.637 -2.699 9.395 1.00 90.25 90 VAL A C 1
ATOM 700 O O . VAL A 1 90 ? -4.550 -1.483 9.598 1.00 90.25 90 VAL A O 1
ATOM 703 N N . SER A 1 91 ? -5.760 -3.397 9.528 1.00 88.62 91 SER A N 1
ATOM 704 C CA . SER A 1 91 ? -7.028 -2.879 10.032 1.00 88.62 91 SER A CA 1
ATOM 705 C C . SER A 1 91 ? -6.942 -2.601 11.534 1.00 88.62 91 SER A C 1
ATOM 707 O O . SER A 1 91 ? -6.444 -3.432 12.294 1.00 88.62 91 SER A O 1
ATOM 709 N N . ILE A 1 92 ? -7.416 -1.440 11.992 1.00 88.94 92 ILE A N 1
ATOM 710 C CA . ILE A 1 92 ? -7.380 -1.057 13.410 1.00 88.94 92 ILE A CA 1
ATOM 711 C C . ILE A 1 92 ? -8.771 -0.676 13.896 1.00 88.94 92 ILE A C 1
ATOM 713 O O . ILE A 1 92 ? -9.385 0.294 13.437 1.00 88.94 92 ILE A O 1
ATOM 717 N N . TYR A 1 93 ? -9.219 -1.427 14.891 1.00 87.06 93 TYR A N 1
ATOM 718 C CA . TYR A 1 93 ? -10.501 -1.272 15.562 1.00 87.06 93 TYR A CA 1
ATOM 719 C C . TYR A 1 93 ? -10.367 -0.406 16.830 1.00 87.06 93 T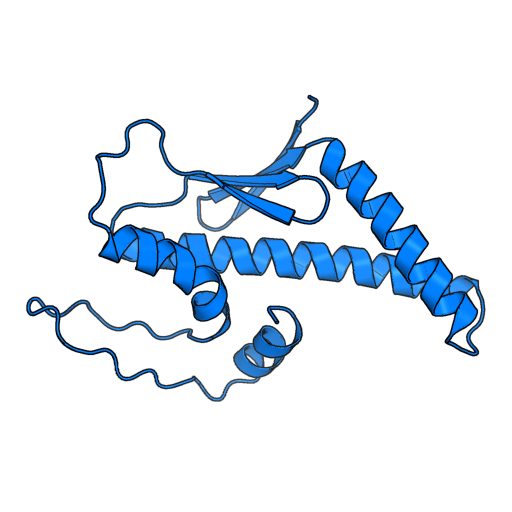YR A C 1
ATOM 721 O O . TYR A 1 93 ? -9.241 -0.166 17.291 1.00 87.06 93 TYR A O 1
ATOM 729 N N . PRO A 1 94 ? -11.482 0.134 17.358 1.00 85.88 94 PRO A N 1
ATOM 730 C CA . PRO A 1 94 ? -11.494 0.871 18.618 1.00 85.88 94 PRO A CA 1
ATOM 731 C C . PRO A 1 94 ? -10.875 0.054 19.760 1.00 85.88 94 PRO A C 1
ATOM 733 O O . PRO A 1 94 ? -10.966 -1.169 19.790 1.00 85.88 94 PRO A O 1
ATOM 736 N N . LYS A 1 95 ? -10.214 0.727 20.707 1.00 79.56 95 LYS A N 1
ATOM 737 C CA . LYS A 1 95 ? -9.562 0.050 21.847 1.00 79.56 95 LYS A CA 1
ATOM 738 C C . LYS A 1 95 ? -10.549 -0.379 22.930 1.00 79.56 95 LYS A C 1
ATOM 740 O O . LYS A 1 95 ? -10.225 -1.234 23.742 1.00 79.56 95 LYS A O 1
ATOM 745 N N . ASP A 1 96 ? -11.693 0.280 22.964 1.00 82.62 96 ASP A N 1
ATOM 746 C CA . ASP A 1 96 ? -12.808 0.130 23.890 1.00 82.62 96 ASP A CA 1
ATOM 747 C C . ASP A 1 96 ? -13.872 -0.849 23.367 1.00 82.62 96 ASP A C 1
ATOM 749 O O . ASP A 1 96 ? -15.007 -0.855 23.837 1.00 82.62 96 ASP A O 1
ATOM 753 N N . GLU A 1 97 ? -13.507 -1.682 22.392 1.00 77.75 97 GLU A N 1
ATOM 754 C CA . GLU A 1 97 ? -14.383 -2.707 21.843 1.00 77.75 97 GLU A CA 1
ATOM 755 C C . GLU A 1 97 ? -14.641 -3.824 22.868 1.00 77.75 97 GLU A C 1
ATOM 757 O O . GLU A 1 97 ? -13.733 -4.289 23.561 1.00 77.75 97 GLU A O 1
ATOM 762 N N . VAL A 1 98 ? -15.907 -4.230 22.977 1.00 82.81 98 VAL A N 1
ATOM 763 C CA . VAL A 1 98 ? -16.334 -5.366 23.804 1.00 82.81 98 VAL A CA 1
ATOM 764 C C . VAL A 1 98 ? -15.862 -6.682 23.189 1.00 82.81 98 VAL A C 1
ATOM 766 O O . VAL A 1 98 ? -15.630 -6.750 21.986 1.00 82.81 98 VAL A O 1
ATOM 769 N N . ASP A 1 99 ? -15.745 -7.736 23.998 1.00 83.50 99 ASP A N 1
ATOM 770 C CA . ASP A 1 99 ? -15.416 -9.065 23.478 1.00 83.50 99 ASP A CA 1
ATOM 771 C C . ASP A 1 99 ? -16.511 -9.524 22.504 1.00 83.50 99 ASP A C 1
ATOM 773 O O . ASP A 1 99 ? -17.698 -9.543 22.851 1.00 83.50 99 ASP A O 1
ATOM 777 N N . LEU A 1 100 ? -16.122 -9.809 21.261 1.00 83.12 100 LEU A N 1
ATOM 778 C CA . LEU A 1 100 ? -17.060 -10.104 20.186 1.00 83.12 100 LEU A CA 1
ATOM 779 C C . LEU A 1 100 ? -17.222 -11.612 20.025 1.00 83.12 100 LEU A C 1
ATOM 781 O O . LEU A 1 100 ? -16.254 -12.366 20.147 1.00 83.12 100 LEU A O 1
ATOM 785 N N . PRO A 1 101 ? -18.430 -12.083 19.682 1.00 82.75 101 PRO A N 1
ATOM 786 C CA . PRO A 1 101 ? -18.610 -13.487 19.378 1.00 82.75 101 PRO A CA 1
ATOM 787 C C . PRO A 1 101 ? -17.847 -13.879 18.097 1.00 82.75 101 PRO A C 1
ATOM 789 O O . PRO A 1 101 ? -17.531 -13.062 17.224 1.00 82.75 101 PRO A O 1
ATOM 792 N N . ALA A 1 102 ? -17.471 -15.158 18.025 1.00 82.19 102 ALA A N 1
ATOM 793 C CA . ALA A 1 102 ? -16.538 -15.675 17.021 1.00 82.19 102 ALA A CA 1
ATOM 794 C C . ALA A 1 102 ? -17.038 -15.526 15.572 1.00 82.19 102 ALA A C 1
ATOM 796 O O . ALA A 1 102 ? -16.237 -15.427 14.644 1.00 82.19 102 ALA A O 1
ATOM 797 N N . ASP A 1 103 ? -18.351 -15.485 15.373 1.00 76.62 103 ASP A N 1
ATOM 798 C CA . ASP A 1 103 ? -19.009 -15.236 14.091 1.00 76.62 103 ASP A CA 1
ATOM 799 C C . ASP A 1 103 ? -18.737 -13.822 13.560 1.00 76.62 103 ASP A C 1
ATOM 801 O O . ASP A 1 103 ? -18.466 -13.662 12.369 1.00 76.62 103 ASP A O 1
ATOM 805 N N . ILE A 1 104 ? -18.706 -12.809 14.430 1.00 76.88 104 ILE A N 1
ATOM 806 C CA . ILE A 1 104 ? -18.342 -11.435 14.056 1.00 76.88 104 ILE A CA 1
ATOM 807 C C . ILE A 1 104 ? -16.853 -11.342 13.711 1.00 76.88 104 ILE A C 1
ATOM 809 O O . ILE A 1 104 ? -16.483 -10.666 12.748 1.00 76.88 104 ILE A O 1
ATOM 813 N N . HIS A 1 105 ? -15.986 -12.057 14.435 1.00 78.56 105 HIS A N 1
ATOM 814 C CA . HIS A 1 105 ? -14.568 -12.164 14.074 1.00 78.56 105 HIS A CA 1
ATOM 815 C C . HIS A 1 105 ? -14.362 -12.849 12.717 1.00 78.56 105 HIS A C 1
ATOM 817 O O . HIS A 1 105 ? -13.538 -12.396 11.921 1.00 78.56 105 HIS A O 1
ATOM 823 N N . LEU A 1 106 ? -15.130 -13.902 12.431 1.00 75.75 106 LEU A N 1
ATOM 824 C CA . LEU A 1 106 ? -15.094 -14.595 11.147 1.00 75.75 106 LEU A CA 1
ATOM 825 C C . LEU A 1 106 ? -15.605 -13.697 10.013 1.00 75.75 106 LEU A C 1
ATOM 827 O O . LEU A 1 106 ? -14.974 -13.633 8.963 1.00 75.75 106 LEU A O 1
ATOM 831 N N . PHE A 1 107 ? -16.695 -12.960 10.237 1.00 73.25 107 PHE A N 1
ATOM 832 C CA . PHE A 1 107 ? -17.240 -11.996 9.278 1.00 73.25 107 PHE A CA 1
ATOM 833 C C . PHE A 1 107 ? -16.203 -10.920 8.926 1.00 73.25 107 PHE A C 1
ATOM 835 O O . PHE A 1 107 ? -15.848 -10.752 7.763 1.00 73.25 107 PHE A O 1
ATOM 842 N N . ARG A 1 108 ? -15.582 -10.314 9.946 1.00 75.19 108 ARG A N 1
ATOM 843 C CA . ARG A 1 108 ? -14.467 -9.363 9.798 1.00 75.19 108 ARG A CA 1
ATOM 844 C C . ARG A 1 108 ? -13.282 -9.921 9.017 1.00 75.19 108 ARG A C 1
ATOM 846 O O . ARG A 1 108 ? -12.658 -9.189 8.263 1.00 75.19 108 ARG A O 1
ATOM 853 N N . ALA A 1 109 ? -12.932 -11.188 9.225 1.00 72.94 109 ALA A N 1
ATOM 854 C CA . ALA A 1 109 ? -11.803 -11.808 8.538 1.00 72.94 109 ALA A CA 1
ATOM 855 C C . ALA A 1 109 ? -12.121 -12.140 7.069 1.00 72.94 109 ALA A C 1
ATOM 857 O O . ALA A 1 109 ? -11.254 -12.007 6.204 1.00 72.94 109 ALA A O 1
ATOM 858 N N . LEU A 1 110 ? -13.356 -12.564 6.785 1.00 68.62 110 LEU A N 1
ATOM 859 C CA . LEU A 1 110 ? -13.798 -12.986 5.454 1.00 68.62 110 LEU A CA 1
ATOM 860 C C . LEU A 1 110 ? -14.207 -11.818 4.547 1.00 68.62 110 LEU A C 1
ATOM 862 O O . LEU A 1 110 ? -14.131 -11.951 3.326 1.00 68.62 110 LEU A O 1
ATOM 866 N N . ASP A 1 111 ? -14.593 -10.672 5.103 1.00 62.50 111 ASP A N 1
ATOM 867 C CA . ASP A 1 111 ? -15.081 -9.535 4.314 1.00 62.50 111 ASP A CA 1
ATOM 868 C C . ASP A 1 111 ? -14.006 -8.685 3.638 1.00 62.50 111 ASP A C 1
ATOM 870 O O . ASP A 1 111 ? -14.329 -7.844 2.807 1.00 62.50 111 ASP A O 1
ATOM 874 N N . GLY A 1 112 ? -12.724 -8.927 3.882 1.00 56.12 112 GLY A N 1
ATOM 875 C CA . GLY A 1 112 ? -11.672 -8.410 2.998 1.00 56.12 112 GLY A CA 1
ATOM 876 C C . GLY A 1 112 ? -11.744 -9.070 1.632 1.00 56.12 112 GLY A C 1
ATOM 877 O O . GLY A 1 112 ? -11.963 -8.396 0.625 1.00 56.12 112 GLY A O 1
ATOM 878 N N . PRO A 1 113 ? -11.628 -10.410 1.595 1.00 53.88 113 PRO A N 1
ATOM 879 C CA . PRO A 1 113 ? -11.899 -11.198 0.400 1.00 53.88 113 PRO A CA 1
ATOM 880 C C . PRO A 1 113 ? -13.302 -10.956 -0.184 1.00 53.88 113 PRO A C 1
ATOM 882 O O . PRO A 1 113 ? -13.441 -10.870 -1.403 1.00 53.88 113 PRO A O 1
ATOM 885 N N . MET A 1 114 ? -14.344 -10.807 0.650 1.00 50.72 114 MET A N 1
ATOM 886 C CA . MET A 1 114 ? -15.731 -10.677 0.169 1.00 50.72 114 MET A CA 1
ATOM 887 C C . MET A 1 114 ? -16.200 -9.251 -0.142 1.00 50.72 114 MET A C 1
ATOM 889 O O . MET A 1 114 ? -17.038 -9.075 -1.024 1.00 50.72 114 MET A O 1
ATOM 893 N N . GLY A 1 115 ? -15.624 -8.219 0.469 1.00 49.31 115 GLY A N 1
ATOM 894 C CA . GLY A 1 115 ? -15.784 -6.822 0.052 1.00 49.31 115 GLY A CA 1
ATOM 895 C C . GLY A 1 115 ? -15.183 -6.578 -1.335 1.00 49.31 115 GLY A C 1
ATOM 896 O O . GLY A 1 115 ? -15.669 -5.729 -2.082 1.00 49.31 115 GLY A O 1
ATOM 897 N N . CYS A 1 116 ? -14.200 -7.399 -1.724 1.00 43.47 116 CYS A N 1
ATOM 898 C CA . CYS A 1 116 ? -13.721 -7.496 -3.100 1.00 43.47 116 CYS A CA 1
ATOM 899 C C . CYS A 1 116 ? -14.702 -8.259 -4.035 1.00 43.47 116 CYS A C 1
ATOM 901 O O . CYS A 1 116 ? -14.693 -8.061 -5.247 1.00 43.47 116 CYS A O 1
ATOM 903 N N . ILE A 1 117 ? -15.586 -9.110 -3.506 1.00 41.78 117 ILE A N 1
ATOM 904 C CA . ILE A 1 117 ? -16.456 -10.003 -4.294 1.00 41.78 117 ILE A CA 1
ATOM 905 C C . ILE A 1 117 ? -17.902 -9.479 -4.398 1.00 41.78 117 ILE A C 1
ATOM 907 O O . ILE A 1 117 ? -18.525 -9.650 -5.440 1.00 41.78 117 ILE A O 1
ATOM 911 N N . SER A 1 118 ? -18.450 -8.740 -3.433 1.00 44.97 118 SER A N 1
ATOM 912 C CA . SER A 1 118 ? -19.886 -8.405 -3.442 1.00 44.97 118 SER A CA 1
ATOM 913 C C . SER A 1 118 ? -20.207 -6.980 -2.990 1.00 44.97 118 SER A C 1
ATOM 915 O O . SER A 1 118 ? -20.238 -6.664 -1.806 1.00 44.97 118 SER A O 1
ATOM 917 N N . TYR A 1 119 ? -20.613 -6.153 -3.958 1.00 41.00 119 TYR A N 1
ATOM 918 C CA . TYR A 1 119 ? -21.498 -4.999 -3.755 1.00 41.00 119 TYR A CA 1
ATOM 919 C C . TYR A 1 119 ? -22.954 -5.481 -3.602 1.00 41.00 119 TYR A C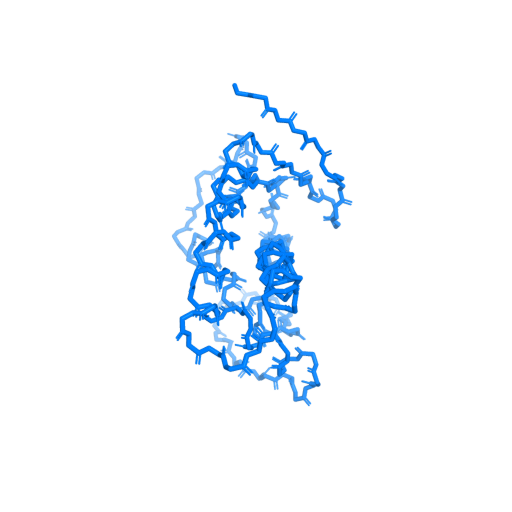 1
ATOM 921 O O . TYR A 1 119 ? -23.842 -5.092 -4.356 1.00 41.00 119 TYR A O 1
ATOM 929 N N . HIS A 1 120 ? -23.210 -6.401 -2.676 1.00 37.94 120 HIS A N 1
ATOM 930 C CA . HIS A 1 120 ? -24.572 -6.756 -2.291 1.00 37.94 120 HIS A CA 1
ATOM 931 C C . HIS A 1 120 ? -24.547 -7.515 -0.975 1.00 37.94 120 HIS A C 1
ATOM 933 O O . HIS A 1 120 ? -24.239 -8.699 -0.950 1.00 37.94 120 HIS A O 1
ATOM 939 N N . LEU A 1 121 ? -24.873 -6.835 0.119 1.00 41.72 121 LEU A N 1
ATOM 940 C CA . LEU A 1 121 ? -25.278 -7.505 1.344 1.00 41.72 121 LEU A CA 1
ATOM 941 C C . LEU A 1 121 ? -26.546 -6.811 1.823 1.00 41.72 121 LEU A C 1
ATOM 943 O O . LEU A 1 121 ? -26.519 -5.688 2.325 1.00 41.72 121 LEU A O 1
ATOM 947 N N . GLY A 1 122 ? -27.658 -7.478 1.507 1.00 38.25 122 GLY A N 1
ATOM 948 C CA . GLY A 1 122 ? -28.996 -7.132 1.949 1.00 38.25 122 GLY A CA 1
ATOM 949 C C . GLY A 1 122 ? -29.135 -7.229 3.464 1.00 38.25 122 GLY A C 1
ATOM 950 O O . GLY A 1 122 ? -28.282 -7.788 4.155 1.00 38.25 122 GLY A O 1
ATOM 951 N N . GLU A 1 123 ? -30.226 -6.635 3.939 1.00 37.28 123 GLU A N 1
ATOM 952 C CA . GLU A 1 123 ? -30.626 -6.539 5.340 1.00 37.28 123 GLU A CA 1
ATOM 953 C C . GLU A 1 123 ? -30.390 -7.838 6.121 1.00 37.28 123 GLU A C 1
ATOM 955 O O . GLU A 1 123 ? -30.783 -8.930 5.703 1.00 37.28 123 GLU A O 1
ATOM 960 N N . TYR A 1 124 ? -29.787 -7.698 7.303 1.00 38.25 124 TYR A N 1
ATOM 961 C CA . TYR A 1 124 ? -29.854 -8.718 8.340 1.00 38.25 124 TYR A CA 1
ATOM 962 C C . TYR A 1 124 ? -31.321 -8.884 8.739 1.00 38.25 124 TYR A C 1
ATOM 964 O O . TYR A 1 124 ? -31.857 -8.079 9.494 1.00 38.25 124 TYR A O 1
ATOM 972 N N . ASN A 1 125 ? -31.983 -9.918 8.223 1.00 38.16 125 ASN A N 1
ATOM 973 C CA . ASN A 1 125 ? -33.290 -10.307 8.731 1.00 38.16 125 ASN A CA 1
ATOM 974 C C . ASN A 1 125 ? -33.089 -11.012 10.085 1.00 38.16 125 ASN A C 1
ATOM 976 O O . ASN A 1 125 ? -32.148 -11.798 10.228 1.00 38.16 125 ASN A O 1
ATOM 980 N N . GLU A 1 126 ? -33.953 -10.735 11.066 1.00 37.38 126 GLU A N 1
ATOM 981 C CA . GLU A 1 126 ? -33.793 -11.018 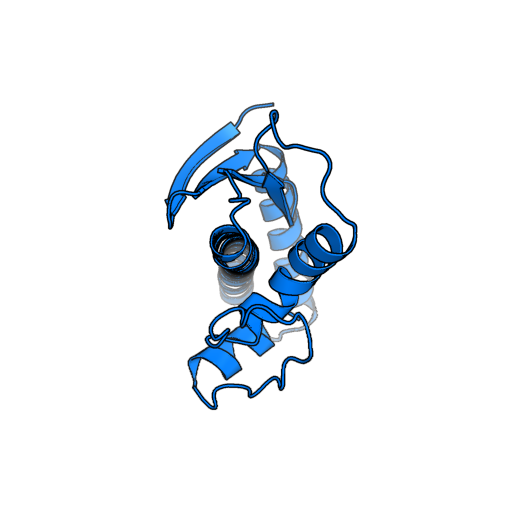12.513 1.00 37.38 126 GLU A CA 1
ATOM 982 C C . GLU A 1 126 ? -33.603 -12.501 12.927 1.00 37.38 126 GLU A C 1
ATOM 984 O O . GLU A 1 126 ? -33.638 -12.837 14.108 1.00 37.38 126 GLU A O 1
ATOM 989 N N . LEU A 1 127 ? -33.394 -13.422 11.984 1.00 40.41 127 LEU A N 1
ATOM 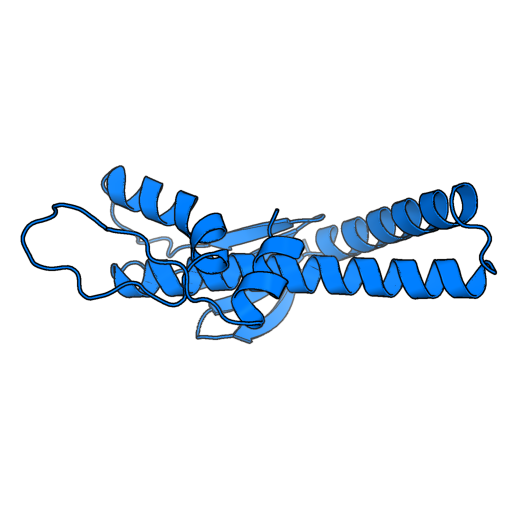990 C CA . LEU A 1 127 ? -33.420 -14.871 12.208 1.00 40.41 127 LEU A CA 1
ATOM 991 C C . LEU A 1 127 ? -32.136 -15.623 11.829 1.00 40.41 127 LEU A C 1
ATOM 993 O O . LEU A 1 127 ? -32.121 -16.852 11.899 1.00 40.41 127 LEU A O 1
ATOM 997 N N . GLY A 1 128 ? -31.050 -14.931 11.469 1.00 41.06 128 GLY A N 1
ATOM 998 C CA . GLY A 1 128 ? -29.705 -15.528 11.449 1.00 41.06 128 GLY A CA 1
ATOM 999 C C . GLY A 1 128 ? -29.540 -16.792 10.590 1.00 41.06 128 GLY A C 1
ATOM 1000 O O . GLY A 1 128 ? -28.721 -17.647 10.927 1.00 41.06 128 GLY A O 1
ATOM 1001 N N . LYS A 1 129 ? -30.302 -16.950 9.498 1.00 39.25 129 LYS A N 1
ATOM 1002 C CA . LYS A 1 129 ? -30.181 -18.107 8.599 1.00 39.25 129 LYS A CA 1
ATOM 1003 C C . LYS A 1 129 ? -30.100 -17.711 7.123 1.00 39.25 129 LYS A C 1
ATOM 1005 O O . LYS A 1 129 ? -31.060 -17.221 6.546 1.00 39.25 129 LYS A O 1
ATOM 1010 N N . GLU A 1 130 ? -28.919 -18.030 6.591 1.00 42.34 130 GLU A N 1
ATOM 1011 C CA . GLU A 1 130 ? -28.465 -18.161 5.199 1.00 42.34 130 GLU A CA 1
ATOM 1012 C C . GLU A 1 130 ? -28.327 -16.903 4.323 1.00 42.34 130 GLU A C 1
ATOM 1014 O O . GLU A 1 130 ? -29.265 -16.152 4.078 1.00 42.34 130 GLU A O 1
ATOM 1019 N N . ARG A 1 131 ? -27.108 -16.732 3.780 1.00 47.56 131 ARG A N 1
ATOM 1020 C CA . ARG A 1 131 ? -26.795 -15.830 2.666 1.00 47.56 131 ARG A CA 1
ATOM 1021 C C . ARG A 1 131 ? -26.629 -16.642 1.386 1.00 47.56 131 ARG A C 1
ATOM 1023 O O . ARG A 1 131 ? -25.684 -17.419 1.275 1.00 47.56 131 ARG A O 1
ATOM 1030 N N . ILE A 1 132 ? -27.499 -16.402 0.408 1.00 37.03 132 ILE A N 1
ATOM 1031 C CA . ILE A 1 132 ? -27.241 -16.756 -0.991 1.00 37.03 132 ILE A CA 1
ATOM 1032 C C . ILE A 1 132 ? -26.385 -15.625 -1.571 1.00 37.03 132 ILE A C 1
ATOM 1034 O O . ILE A 1 132 ? -26.838 -14.488 -1.689 1.00 37.03 132 ILE A O 1
ATOM 1038 N N . PHE A 1 133 ? -25.119 -15.925 -1.862 1.00 44.47 133 PHE A N 1
ATOM 1039 C CA . PHE A 1 133 ? -24.185 -14.996 -2.495 1.00 44.47 133 PHE A CA 1
ATOM 1040 C C . PHE A 1 133 ? -24.455 -14.937 -4.000 1.00 44.47 133 PHE A C 1
ATOM 1042 O O . PHE A 1 133 ? -24.074 -15.850 -4.730 1.00 44.47 133 PHE A O 1
ATOM 1049 N N . GLU A 1 134 ? -25.072 -1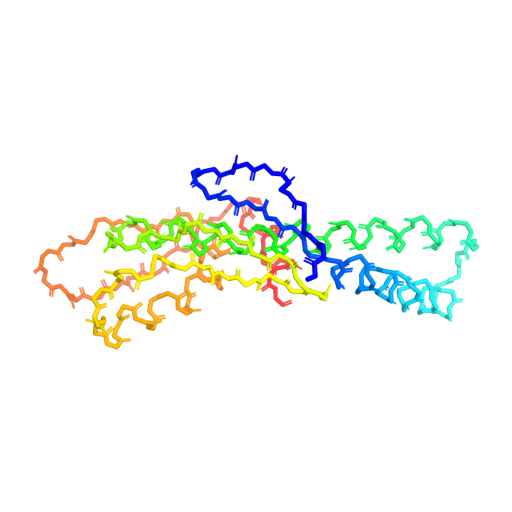3.856 -4.478 1.00 38.03 134 GLU A N 1
ATOM 1050 C CA . GLU A 1 134 ? -25.102 -13.543 -5.908 1.00 38.03 134 GLU A CA 1
ATOM 1051 C C . GLU A 1 134 ? -24.066 -12.462 -6.238 1.00 38.03 134 GLU A C 1
ATOM 1053 O O . GLU A 1 134 ? -24.093 -11.344 -5.724 1.00 38.03 134 GLU A O 1
ATOM 1058 N N . LEU A 1 135 ? -23.121 -12.820 -7.107 1.00 43.00 135 LEU A N 1
ATOM 1059 C CA . LEU A 1 135 ? -22.090 -11.925 -7.621 1.00 43.00 135 LEU A CA 1
ATOM 1060 C C . LEU A 1 135 ? -22.690 -10.939 -8.638 1.00 43.00 135 LEU A C 1
ATOM 1062 O O . LEU A 1 135 ? -23.219 -11.383 -9.662 1.00 43.00 135 LEU A O 1
ATOM 1066 N N . PRO A 1 136 ? -22.559 -9.611 -8.455 1.00 42.66 136 PRO A N 1
ATOM 1067 C CA . PRO A 1 136 ? -22.960 -8.668 -9.487 1.00 42.66 136 PRO A CA 1
ATOM 1068 C C . PRO A 1 136 ? -22.042 -8.795 -10.713 1.00 42.66 136 PRO A C 1
ATOM 1070 O O . PRO A 1 136 ? -20.813 -8.724 -10.627 1.00 42.66 136 PRO A O 1
ATOM 1073 N N . ASN A 1 137 ? -22.657 -8.946 -11.886 1.00 45.91 137 ASN A N 1
ATOM 1074 C CA . ASN A 1 137 ? -21.998 -9.187 -13.173 1.00 45.91 137 ASN A CA 1
ATOM 1075 C C . ASN A 1 137 ? -21.463 -7.877 -13.805 1.00 45.91 137 ASN A C 1
ATOM 1077 O O . ASN A 1 137 ? -21.728 -7.569 -14.967 1.00 45.91 137 ASN A O 1
ATOM 1081 N N . SER A 1 138 ? -20.765 -7.050 -13.019 1.00 48.31 138 SER A N 1
ATOM 1082 C CA . SER A 1 138 ? -20.282 -5.727 -13.434 1.00 48.31 138 SER A CA 1
ATOM 1083 C C . SER A 1 138 ? -18.788 -5.730 -13.782 1.00 48.31 138 SER A C 1
ATOM 1085 O O . SER A 1 138 ? -18.003 -6.543 -13.300 1.00 48.31 138 SER A O 1
ATOM 1087 N N . LEU A 1 139 ? -18.368 -4.785 -14.627 1.00 41.31 139 LEU A N 1
ATOM 1088 C CA . LEU A 1 139 ? -16.960 -4.576 -15.003 1.00 41.31 139 LEU A CA 1
ATOM 1089 C C . LEU A 1 139 ? -16.068 -4.276 -13.782 1.00 41.31 139 LEU A C 1
ATOM 1091 O O . LEU A 1 139 ? -14.891 -4.625 -13.774 1.00 41.31 139 LEU A O 1
ATOM 1095 N N . VAL A 1 140 ? -16.660 -3.696 -12.733 1.00 44.12 140 VAL A N 1
ATOM 1096 C CA . VAL A 1 140 ? -16.017 -3.434 -11.441 1.00 44.12 140 VAL A CA 1
ATOM 1097 C C . VAL A 1 140 ? -15.725 -4.742 -10.703 1.00 44.12 140 VAL A C 1
ATOM 1099 O O . VAL A 1 140 ? -14.610 -4.904 -10.224 1.00 44.12 140 VAL A O 1
ATOM 1102 N N . SER A 1 141 ? -16.646 -5.718 -10.683 1.00 42.28 141 SER A N 1
ATOM 1103 C CA . SER A 1 141 ? -16.376 -7.007 -10.019 1.00 42.28 141 SER A CA 1
ATOM 1104 C C . SER A 1 141 ? -15.264 -7.794 -10.721 1.00 42.28 141 SER A C 1
ATOM 1106 O O . SER A 1 141 ? -14.402 -8.371 -10.064 1.00 42.28 141 SER A O 1
ATOM 1108 N N . LYS A 1 142 ? -15.187 -7.717 -12.057 1.00 40.72 142 LYS A N 1
ATOM 1109 C CA . LYS A 1 142 ? -14.103 -8.337 -12.841 1.00 40.72 142 LYS A CA 1
ATOM 1110 C C . LYS A 1 142 ? -12.734 -7.695 -12.598 1.00 40.72 142 LYS A C 1
ATOM 1112 O O . LYS A 1 142 ? -11.733 -8.404 -12.590 1.00 40.72 142 LYS A O 1
ATOM 1117 N N . PHE A 1 143 ? -12.680 -6.376 -12.401 1.00 40.81 143 PHE A N 1
ATOM 1118 C CA . PHE A 1 143 ? -11.429 -5.674 -12.100 1.00 40.81 143 PHE A CA 1
ATOM 1119 C C . PHE A 1 143 ? -10.938 -5.990 -10.681 1.00 40.81 143 PHE A C 1
ATOM 1121 O O . PHE A 1 143 ? -9.745 -6.144 -10.459 1.00 40.81 143 PHE A O 1
ATOM 1128 N N . VAL A 1 144 ? -11.857 -6.157 -9.730 1.00 44.03 144 VAL A N 1
ATOM 1129 C CA . VAL A 1 144 ? -11.530 -6.407 -8.321 1.00 44.03 144 VAL A CA 1
ATOM 1130 C C . VAL A 1 144 ? -11.031 -7.840 -8.073 1.00 44.03 144 VAL A C 1
ATOM 1132 O O . VAL A 1 144 ? -10.072 -8.030 -7.325 1.00 44.03 144 VAL A O 1
ATOM 1135 N N . VAL A 1 145 ? -11.580 -8.842 -8.770 1.00 44.34 145 VAL A N 1
ATOM 1136 C CA . VAL A 1 145 ? -11.078 -10.234 -8.717 1.00 44.34 145 VAL A CA 1
ATOM 1137 C C . VAL A 1 145 ? -9.626 -10.347 -9.203 1.00 44.34 145 VAL A C 1
ATOM 1139 O O . VAL A 1 145 ? -8.894 -11.218 -8.747 1.00 44.34 145 VAL A O 1
ATOM 1142 N N . LEU A 1 146 ? -9.183 -9.460 -10.099 1.00 41.12 146 LEU A N 1
ATOM 1143 C CA . LEU A 1 146 ? -7.843 -9.522 -10.689 1.00 41.12 146 LEU A CA 1
ATOM 1144 C C . LEU A 1 146 ? -6.726 -8.988 -9.776 1.00 41.12 146 LEU A C 1
ATOM 1146 O O . LEU A 1 146 ? -5.563 -9.294 -10.018 1.00 41.12 146 LEU A O 1
ATOM 1150 N N . PHE A 1 147 ? -7.065 -8.175 -8.769 1.00 39.69 147 PHE A N 1
ATOM 1151 C CA . PHE A 1 147 ? -6.088 -7.485 -7.914 1.00 39.69 147 PHE A CA 1
ATOM 1152 C C . PHE A 1 147 ? -6.207 -7.826 -6.416 1.00 39.69 147 PHE A C 1
ATOM 1154 O O . PHE A 1 147 ? -5.268 -7.529 -5.679 1.00 39.69 147 PHE A O 1
ATOM 1161 N N . CYS A 1 148 ? -7.308 -8.450 -5.966 1.00 37.66 148 CYS A N 1
ATOM 1162 C CA . CYS A 1 148 ? -7.504 -8.922 -4.580 1.00 37.66 148 CYS A CA 1
ATOM 1163 C C . CYS A 1 148 ? -7.183 -10.424 -4.362 1.00 37.66 148 CYS A C 1
ATOM 1165 O O . CYS A 1 148 ? -7.531 -10.952 -3.304 1.00 37.66 148 CYS A O 1
ATOM 1167 N N . GLY A 1 149 ? -6.608 -11.121 -5.353 1.00 32.88 149 GLY A N 1
ATOM 1168 C CA . GLY A 1 149 ? -6.299 -12.562 -5.311 1.00 32.88 149 GLY A CA 1
ATOM 1169 C C . GLY A 1 149 ? -4.839 -12.870 -5.018 1.00 32.88 149 GLY A C 1
ATOM 1170 O O . GLY A 1 149 ? -3.977 -12.228 -5.657 1.00 32.88 149 GLY A O 1
#